Protein AF-A0A192CGC5-F1 (afdb_monomer_lite)

Radius of gyration: 16.75 Å; chains: 1; bounding box: 29×29×51 Å

Foldseek 3Di:
DAEEEEEPEPPPVLLVLLCVLCVVDVNYDYHYDPDPVVQVVCVVVGQAYEYEYAPLCQQLVCLLQQPHRYHYAHNVQWDQDDVRDTGGDDPDQPSVLSVPDDNLLSLLCCCCPVVVHDLVVVCVVVVHDSVVSLVSLQVNQVSLVHDSPDDPSVSVVVRD

Structure (mmCIF, N/CA/C/O backbone):
data_AF-A0A192CGC5-F1
#
_entry.id   AF-A0A192CGC5-F1
#
loop_
_atom_site.group_PDB
_atom_site.id
_atom_site.type_symbol
_atom_site.label_atom_id
_atom_site.label_alt_id
_atom_site.label_comp_id
_atom_site.label_asym_id
_atom_site.label_entity_id
_atom_site.label_seq_id
_atom_site.pdbx_PDB_ins_code
_atom_site.Cartn_x
_atom_site.Cartn_y
_atom_site.Cartn_z
_atom_site.occupancy
_atom_site.B_iso_or_equiv
_atom_site.auth_seq_id
_atom_site.auth_comp_id
_atom_site.auth_asym_id
_atom_site.auth_atom_id
_atom_site.pdbx_PDB_model_num
ATOM 1 N N . MET A 1 1 ? 10.273 -7.834 -22.129 1.00 56.56 1 MET A N 1
ATOM 2 C CA . MET A 1 1 ? 9.816 -8.605 -20.939 1.00 56.56 1 MET A CA 1
ATOM 3 C C . MET A 1 1 ? 8.609 -7.877 -20.385 1.00 56.56 1 MET A C 1
ATOM 5 O O . MET A 1 1 ? 8.728 -6.683 -20.193 1.00 56.56 1 MET A O 1
ATOM 9 N N . THR A 1 2 ? 7.471 -8.518 -20.124 1.00 80.44 2 THR A N 1
ATOM 10 C CA . THR A 1 2 ? 6.248 -7.758 -19.809 1.00 80.44 2 THR A CA 1
ATOM 11 C C . THR A 1 2 ? 6.300 -7.085 -18.429 1.00 80.44 2 THR A C 1
ATOM 13 O O . THR A 1 2 ? 6.584 -7.717 -17.405 1.00 80.44 2 THR A O 1
ATOM 16 N N . VAL A 1 3 ? 6.029 -5.781 -18.416 1.00 86.69 3 VAL A N 1
ATOM 17 C CA . VAL A 1 3 ? 6.000 -4.901 -17.246 1.00 86.69 3 VAL A CA 1
ATOM 18 C C . VAL A 1 3 ? 4.556 -4.491 -16.967 1.00 86.69 3 VAL A C 1
ATOM 20 O O . VAL A 1 3 ? 3.871 -3.984 -17.852 1.00 86.69 3 VAL A O 1
ATOM 23 N N . ALA A 1 4 ? 4.092 -4.657 -15.729 1.00 90.31 4 ALA A N 1
ATOM 24 C CA . ALA A 1 4 ? 2.802 -4.132 -15.294 1.00 90.31 4 ALA A CA 1
ATOM 25 C C . ALA A 1 4 ? 2.962 -2.758 -14.640 1.00 90.31 4 ALA A C 1
ATOM 27 O O . ALA A 1 4 ? 3.728 -2.601 -13.688 1.00 90.31 4 ALA A O 1
ATOM 28 N N . LEU A 1 5 ? 2.193 -1.780 -15.112 1.00 90.00 5 LEU A N 1
ATOM 29 C CA . LEU A 1 5 ? 2.052 -0.458 -14.514 1.00 90.00 5 LEU A CA 1
ATOM 30 C C . LEU A 1 5 ? 0.668 -0.353 -13.867 1.00 90.00 5 LEU A C 1
ATOM 32 O O . LEU A 1 5 ? -0.358 -0.341 -14.542 1.00 90.00 5 LEU A O 1
ATOM 36 N N . ILE A 1 6 ? 0.625 -0.286 -12.542 1.00 90.88 6 ILE A N 1
ATOM 37 C CA . ILE A 1 6 ? -0.609 -0.161 -11.769 1.00 90.88 6 ILE A CA 1
ATOM 38 C C . ILE A 1 6 ? -0.803 1.307 -11.398 1.00 90.88 6 ILE A C 1
ATOM 40 O O . ILE A 1 6 ? -0.047 1.875 -10.607 1.00 90.88 6 ILE A O 1
ATOM 44 N N . MET A 1 7 ? -1.842 1.915 -11.957 1.00 89.44 7 MET A N 1
ATOM 45 C CA . MET A 1 7 ? -2.161 3.327 -11.812 1.00 89.44 7 MET A CA 1
ATOM 46 C C . MET A 1 7 ? -2.948 3.585 -10.532 1.00 89.44 7 MET A C 1
ATOM 48 O O . MET A 1 7 ? -4.093 3.154 -10.381 1.00 89.44 7 MET A O 1
ATOM 52 N N . VAL A 1 8 ? -2.324 4.332 -9.623 1.00 87.19 8 VAL A N 1
ATOM 53 C CA . VAL A 1 8 ? -2.912 4.808 -8.361 1.00 87.19 8 VAL A CA 1
ATOM 54 C C . VAL A 1 8 ? -2.970 6.338 -8.294 1.00 87.19 8 VAL A C 1
ATOM 56 O O . VAL A 1 8 ? -3.523 6.903 -7.350 1.00 87.19 8 VAL A O 1
ATOM 59 N N . THR A 1 9 ? -2.381 7.009 -9.281 1.00 83.06 9 THR A N 1
ATOM 60 C CA . THR A 1 9 ? -2.398 8.464 -9.433 1.00 83.06 9 THR A CA 1
ATOM 61 C C . THR A 1 9 ? -3.792 8.991 -9.776 1.00 83.06 9 THR A C 1
ATOM 63 O O . THR A 1 9 ? -4.585 8.330 -10.454 1.00 83.06 9 THR A O 1
ATOM 66 N N . LYS A 1 10 ? -4.089 10.200 -9.296 1.00 84.19 10 LYS A N 1
ATOM 67 C CA . LYS A 1 10 ? -5.272 10.979 -9.680 1.00 84.19 10 LYS A CA 1
ATOM 68 C C . LYS A 1 10 ? -5.012 11.908 -10.863 1.00 84.19 10 LYS A C 1
ATOM 70 O O . LYS A 1 10 ? -5.955 12.554 -11.315 1.00 84.19 10 LYS A O 1
ATOM 75 N N . ASP A 1 11 ? -3.774 11.992 -11.344 1.00 85.00 11 ASP A N 1
ATOM 76 C CA . ASP A 1 11 ? -3.433 12.775 -12.524 1.00 85.00 11 ASP A CA 1
ATOM 77 C C . ASP A 1 11 ? -4.078 12.142 -13.762 1.00 85.00 11 ASP A C 1
ATOM 79 O O . ASP A 1 11 ? -3.684 11.078 -14.249 1.00 85.00 11 ASP A O 1
ATOM 83 N N . PHE A 1 12 ? -5.119 12.810 -14.254 1.00 83.38 12 PHE A N 1
ATOM 84 C CA . PHE A 1 12 ? -5.883 12.373 -15.411 1.00 83.38 12 PHE A CA 1
ATOM 85 C C . PHE A 1 12 ? -5.037 12.354 -16.690 1.00 83.38 12 PHE A C 1
ATOM 87 O O . PHE A 1 12 ? -5.199 11.452 -17.512 1.00 83.38 12 PHE A O 1
ATOM 94 N N . TYR A 1 13 ? -4.133 13.317 -16.870 1.00 82.81 13 TYR A N 1
ATOM 95 C CA . TYR A 1 13 ? -3.323 13.420 -18.081 1.00 82.81 13 TYR A CA 1
ATOM 96 C C . TYR A 1 13 ? -2.256 12.334 -18.109 1.00 82.81 13 TYR A C 1
ATOM 98 O O . TYR A 1 13 ? -2.147 11.618 -19.104 1.00 82.81 13 TYR A O 1
ATOM 106 N N . LEU A 1 14 ? -1.547 12.135 -16.995 1.00 83.12 14 LEU A N 1
ATOM 107 C CA . LEU A 1 14 ? -0.569 11.055 -16.872 1.00 83.12 14 LEU A CA 1
ATOM 108 C C . LEU A 1 14 ? -1.235 9.683 -17.045 1.00 83.12 14 LEU A C 1
ATOM 110 O O . LEU A 1 14 ? -0.715 8.825 -17.760 1.00 83.12 14 LEU A O 1
ATOM 114 N N . L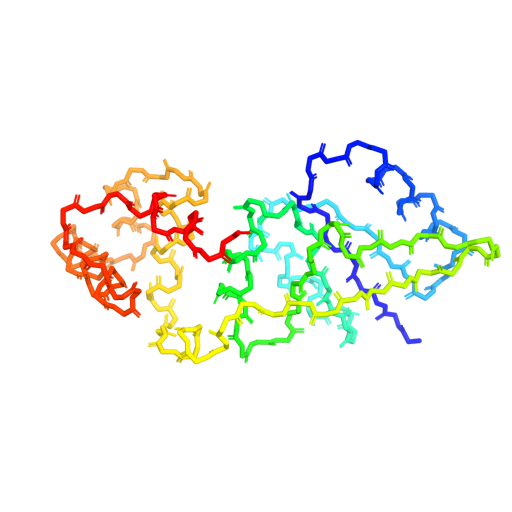YS A 1 15 ? -2.417 9.484 -16.446 1.00 86.06 15 LYS A N 1
ATOM 115 C CA . LYS A 1 15 ? -3.189 8.243 -16.577 1.00 86.06 15 LYS A CA 1
ATOM 116 C C . LYS A 1 15 ? -3.550 7.920 -18.021 1.00 86.06 15 LYS A C 1
ATOM 118 O O . LYS A 1 15 ? -3.268 6.815 -18.479 1.00 86.06 15 LYS A O 1
ATOM 123 N N . ASN A 1 16 ? -4.146 8.868 -18.738 1.00 84.00 16 ASN A N 1
ATOM 124 C CA . ASN A 1 16 ? -4.521 8.646 -20.133 1.00 84.00 16 ASN A CA 1
ATOM 125 C C . ASN A 1 16 ? -3.301 8.526 -21.048 1.00 84.00 16 ASN A C 1
ATOM 127 O O . ASN A 1 16 ? -3.313 7.696 -21.953 1.00 84.00 16 ASN A O 1
ATOM 131 N N . GLY A 1 17 ? -2.236 9.287 -20.778 1.00 83.31 17 GLY A N 1
ATOM 132 C CA . GLY A 1 17 ? -0.968 9.160 -21.487 1.00 83.31 17 GLY A CA 1
ATOM 133 C C . GLY A 1 17 ? -0.421 7.739 -21.385 1.00 83.31 17 GLY A C 1
ATOM 134 O O . GLY A 1 17 ? -0.221 7.084 -22.400 1.00 83.31 17 GLY A O 1
ATOM 135 N N . LEU A 1 18 ? -0.257 7.213 -20.170 1.00 83.62 18 LEU A N 1
ATOM 136 C CA . LEU A 1 18 ? 0.284 5.867 -19.952 1.00 83.62 18 LEU A CA 1
ATOM 137 C C . LEU A 1 18 ? -0.603 4.753 -20.518 1.00 83.62 18 LEU A C 1
ATOM 139 O O . LEU A 1 18 ? -0.081 3.771 -21.045 1.00 83.62 18 LEU A O 1
ATOM 143 N N . LEU A 1 19 ? -1.930 4.905 -20.454 1.00 83.69 19 LEU A N 1
ATOM 144 C CA . LEU A 1 19 ? -2.857 3.981 -21.112 1.00 83.69 19 LEU A CA 1
ATOM 145 C C . LEU A 1 19 ? -2.643 3.976 -22.629 1.00 83.69 19 LEU A C 1
ATOM 147 O O . LEU A 1 19 ? -2.488 2.905 -23.217 1.00 83.69 19 LEU A O 1
ATOM 151 N N . TYR A 1 20 ? -2.555 5.159 -23.242 1.00 82.12 20 TYR A N 1
ATOM 152 C CA . TYR A 1 20 ? -2.257 5.299 -24.663 1.00 82.12 20 TYR A CA 1
ATOM 153 C C . TYR A 1 20 ? -0.913 4.648 -25.020 1.00 82.12 20 TYR A C 1
ATOM 155 O O . TYR A 1 20 ? -0.878 3.816 -25.922 1.00 82.12 20 TYR A O 1
ATOM 163 N N . PHE A 1 21 ? 0.163 4.910 -24.270 1.00 78.62 21 PHE A N 1
ATOM 164 C CA . PHE A 1 21 ? 1.471 4.284 -24.518 1.00 78.62 21 PHE A CA 1
ATOM 165 C C . PHE A 1 21 ? 1.427 2.759 -24.425 1.00 78.62 21 PHE A C 1
ATOM 167 O O . PHE A 1 21 ? 1.873 2.081 -25.344 1.00 78.62 21 PHE A O 1
ATOM 174 N N . SER A 1 22 ? 0.814 2.208 -23.376 1.00 80.00 22 SER A N 1
ATOM 175 C CA . SER A 1 22 ? 0.695 0.750 -23.209 1.00 80.00 22 SER A CA 1
ATOM 176 C C . SER A 1 22 ? -0.160 0.058 -24.277 1.00 80.00 22 SER A C 1
ATOM 178 O O . SER A 1 22 ? -0.097 -1.159 -24.429 1.00 80.00 22 SER A O 1
ATOM 180 N N . SER A 1 23 ? -0.976 0.815 -25.020 1.00 79.94 23 SER A N 1
ATOM 181 C CA . SER A 1 23 ? -1.711 0.279 -26.172 1.00 79.94 23 SER A CA 1
ATOM 182 C C . SER A 1 23 ? -0.834 0.123 -27.417 1.00 79.94 23 SER A C 1
ATOM 184 O O . SER A 1 23 ? -1.174 -0.662 -28.296 1.00 79.94 23 SER A O 1
ATOM 186 N N . GLN A 1 24 ? 0.274 0.868 -27.488 1.00 79.62 24 GLN A N 1
ATOM 187 C CA . GLN A 1 24 ? 1.201 0.895 -28.622 1.00 79.62 24 GLN A CA 1
ATOM 188 C C . GLN A 1 24 ? 2.454 0.042 -28.380 1.00 79.62 24 GLN A C 1
ATOM 190 O O . GLN A 1 24 ? 3.121 -0.340 -29.336 1.00 79.62 24 GLN A O 1
ATOM 195 N N . ASP A 1 25 ? 2.782 -0.239 -27.117 1.00 75.00 25 ASP A N 1
ATOM 196 C CA . ASP A 1 25 ? 3.968 -0.992 -26.710 1.00 75.00 25 ASP A CA 1
ATOM 197 C C . ASP A 1 25 ? 3.568 -2.289 -25.990 1.00 75.00 25 ASP A C 1
ATOM 199 O O . ASP A 1 25 ? 2.986 -2.267 -24.903 1.00 75.00 25 ASP A O 1
ATOM 203 N N . GLU A 1 26 ? 3.883 -3.438 -26.593 1.00 71.50 26 GLU A N 1
ATOM 204 C CA . GLU A 1 26 ? 3.580 -4.756 -26.023 1.00 71.50 26 GLU A CA 1
ATOM 205 C C . GLU A 1 26 ? 4.366 -5.054 -24.738 1.00 71.50 26 GLU A C 1
ATOM 207 O O . GLU A 1 26 ? 3.971 -5.938 -23.969 1.00 71.50 26 GLU A O 1
ATOM 212 N N . GLU A 1 27 ? 5.449 -4.315 -24.473 1.00 82.25 27 GLU A N 1
ATOM 213 C CA . GLU A 1 27 ? 6.270 -4.493 -23.282 1.00 82.25 27 GLU A CA 1
ATOM 214 C C . GLU A 1 27 ? 5.565 -4.014 -22.005 1.00 82.25 27 GLU A C 1
ATOM 216 O O . GLU A 1 27 ? 5.803 -4.576 -20.933 1.00 82.25 27 GLU A O 1
ATOM 221 N N . TYR A 1 28 ? 4.641 -3.053 -22.103 1.00 82.81 28 TYR A N 1
ATOM 222 C CA . TYR A 1 28 ? 3.951 -2.472 -20.951 1.00 82.81 28 TYR A CA 1
ATOM 223 C C . TYR A 1 28 ? 2.458 -2.806 -20.940 1.00 82.81 28 TYR A C 1
ATOM 225 O O . TYR A 1 28 ? 1.749 -2.657 -21.932 1.00 82.81 28 TYR A O 1
ATOM 233 N N . LYS A 1 29 ? 1.936 -3.202 -19.776 1.00 88.31 29 LYS A N 1
ATOM 234 C CA . LYS A 1 29 ? 0.496 -3.354 -19.530 1.00 88.31 29 LYS A CA 1
ATOM 235 C C . LYS A 1 29 ? 0.061 -2.456 -18.383 1.00 88.31 29 LYS A C 1
ATOM 237 O O . LYS A 1 29 ? 0.585 -2.559 -17.276 1.00 88.31 29 LYS A O 1
ATOM 242 N N . CYS A 1 30 ? -0.895 -1.573 -18.651 1.00 88.38 30 CYS A N 1
ATOM 243 C CA . CYS A 1 30 ? -1.426 -0.633 -17.671 1.00 88.38 30 CYS A CA 1
ATOM 244 C C . CYS A 1 30 ? -2.729 -1.145 -17.050 1.00 88.38 30 CYS A C 1
ATOM 246 O O . CYS A 1 30 ? -3.622 -1.612 -17.754 1.00 88.38 30 CYS A O 1
ATOM 248 N N . PHE A 1 31 ? -2.860 -0.991 -15.733 1.00 86.75 31 PHE A N 1
ATOM 249 C CA . PHE A 1 31 ? -4.029 -1.409 -14.960 1.00 86.75 31 PHE A CA 1
ATOM 250 C C . PHE A 1 31 ? -4.464 -0.317 -13.996 1.00 86.75 31 PHE A C 1
ATOM 252 O O . PHE A 1 31 ? -3.635 0.389 -13.425 1.00 86.75 31 PHE A O 1
ATOM 259 N N . GLU A 1 32 ? -5.764 -0.214 -13.739 1.00 85.50 32 GLU A N 1
ATOM 260 C CA . GLU A 1 32 ? -6.251 0.606 -12.633 1.00 85.50 32 GLU A CA 1
ATOM 261 C C . GLU A 1 32 ? -6.114 -0.123 -11.298 1.00 85.50 32 GLU A C 1
ATOM 263 O O . GLU A 1 32 ? -6.398 -1.317 -11.174 1.00 85.50 32 GLU A O 1
ATOM 268 N N . PHE A 1 33 ? -5.713 0.608 -10.260 1.00 85.62 33 PHE A N 1
ATOM 269 C CA . PHE A 1 33 ? -5.663 0.056 -8.916 1.00 85.62 33 PHE A CA 1
ATOM 270 C C . PHE A 1 33 ? -7.065 -0.121 -8.321 1.00 85.62 33 PHE A C 1
ATOM 272 O O . PHE A 1 33 ? -7.693 0.839 -7.870 1.00 85.62 33 PHE A O 1
ATOM 279 N N . SER A 1 34 ? -7.526 -1.368 -8.226 1.00 82.44 34 SER A N 1
ATOM 280 C CA . SER A 1 34 ? -8.790 -1.722 -7.563 1.00 82.44 34 SER A CA 1
ATOM 281 C C . SER A 1 34 ? -8.593 -2.242 -6.130 1.00 82.44 34 SER A C 1
ATOM 283 O O . SER A 1 34 ? -9.527 -2.261 -5.323 1.00 82.44 34 SER A O 1
ATOM 285 N N . GLY A 1 35 ? -7.363 -2.578 -5.733 1.00 80.12 35 GLY A N 1
ATOM 286 C CA . GLY A 1 35 ? -7.030 -2.978 -4.368 1.00 80.12 35 GLY A CA 1
ATOM 287 C C . GLY A 1 35 ? -5.783 -3.849 -4.293 1.00 80.12 35 GLY A C 1
ATOM 288 O O . GLY A 1 35 ? -5.025 -3.974 -5.242 1.00 80.12 35 GLY A O 1
ATOM 289 N N . ARG A 1 36 ? -5.551 -4.472 -3.135 1.00 77.44 36 ARG A N 1
ATOM 290 C CA . ARG A 1 36 ? -4.380 -5.343 -2.937 1.00 77.44 36 ARG A CA 1
ATOM 291 C C . ARG A 1 36 ? -4.434 -6.604 -3.814 1.00 77.44 36 ARG A C 1
ATOM 293 O O . ARG A 1 36 ? -3.390 -7.070 -4.247 1.00 77.44 36 ARG A O 1
ATOM 300 N N . ALA A 1 37 ? -5.635 -7.121 -4.088 1.00 79.81 37 ALA A N 1
ATOM 301 C CA . ALA A 1 37 ? -5.838 -8.296 -4.937 1.00 79.81 37 ALA A CA 1
ATOM 302 C C . ALA A 1 37 ? -5.308 -8.075 -6.364 1.00 79.81 37 ALA A C 1
ATOM 304 O O . ALA A 1 37 ? -4.504 -8.876 -6.824 1.00 79.81 37 ALA A O 1
ATOM 305 N N . SER A 1 38 ? -5.625 -6.936 -6.992 1.00 80.12 38 SER A N 1
ATOM 306 C CA . SER A 1 38 ? -5.150 -6.623 -8.348 1.00 80.12 38 SER A CA 1
ATOM 307 C C . SER A 1 38 ? -3.626 -6.508 -8.437 1.00 80.12 38 SER A C 1
ATOM 309 O O . SER A 1 38 ? -3.031 -6.818 -9.461 1.00 80.12 38 SER A O 1
ATOM 311 N N . VAL A 1 39 ? -2.970 -6.087 -7.350 1.00 85.31 39 VAL A N 1
ATOM 312 C CA . VAL A 1 39 ? -1.503 -6.064 -7.283 1.00 85.31 39 VAL A CA 1
ATOM 313 C C . VAL A 1 39 ? -0.938 -7.480 -7.203 1.00 85.31 39 VAL A C 1
ATOM 315 O O . VAL A 1 39 ? 0.045 -7.777 -7.873 1.00 85.31 39 VAL A O 1
ATOM 318 N N . TYR A 1 40 ? -1.550 -8.365 -6.414 1.00 84.19 40 TYR A N 1
ATOM 319 C CA . TYR A 1 40 ? -1.109 -9.758 -6.325 1.00 84.19 40 TYR A CA 1
ATOM 320 C C . TYR A 1 40 ? -1.308 -10.526 -7.628 1.00 84.19 40 TYR A C 1
ATOM 322 O O . TYR A 1 40 ? -0.416 -11.272 -8.019 1.00 84.19 40 TYR A O 1
ATOM 330 N N . GLU A 1 41 ? -2.428 -10.307 -8.313 1.00 86.94 41 GLU A N 1
ATOM 331 C CA . GLU A 1 41 ? -2.682 -10.872 -9.640 1.00 86.94 41 GLU A CA 1
ATOM 332 C C . GLU A 1 41 ? -1.613 -10.422 -10.643 1.00 86.94 41 GLU A C 1
ATOM 334 O O . GLU A 1 41 ? -1.027 -11.254 -11.334 1.00 86.94 41 GLU A O 1
ATOM 339 N N . ALA A 1 42 ? -1.269 -9.129 -10.658 1.00 88.88 42 ALA A N 1
ATOM 340 C CA . ALA A 1 42 ? -0.208 -8.618 -11.522 1.00 88.88 42 ALA A CA 1
ATOM 341 C C . ALA A 1 42 ? 1.163 -9.239 -11.193 1.00 88.88 42 ALA A C 1
ATOM 343 O O . ALA A 1 42 ? 1.909 -9.615 -12.091 1.00 88.88 42 ALA A O 1
ATOM 344 N N . VAL A 1 43 ? 1.493 -9.410 -9.912 1.00 89.56 43 VAL A N 1
ATOM 345 C CA . VAL A 1 43 ? 2.758 -10.044 -9.491 1.00 89.56 43 VAL A CA 1
ATOM 346 C C . VAL A 1 43 ? 2.870 -11.498 -9.958 1.00 89.56 43 VAL A C 1
ATOM 348 O O . VAL A 1 43 ? 3.977 -11.974 -10.181 1.00 89.56 43 VAL A O 1
ATOM 351 N N . GLN A 1 44 ? 1.753 -12.210 -10.114 1.00 89.00 44 GLN A N 1
ATOM 352 C CA . GLN A 1 44 ? 1.760 -13.589 -10.615 1.00 89.00 44 GLN A CA 1
ATOM 353 C C . GLN A 1 44 ? 1.942 -13.678 -12.135 1.00 89.00 44 GLN A C 1
ATOM 355 O O . GLN A 1 44 ? 2.402 -14.705 -12.627 1.00 89.00 44 GLN A O 1
ATOM 360 N N . GLN A 1 45 ? 1.563 -12.634 -12.873 1.00 89.88 45 GLN A N 1
ATOM 361 C CA . GLN A 1 45 ? 1.511 -12.645 -14.339 1.00 89.88 45 GLN A CA 1
ATOM 362 C C . GLN A 1 45 ? 2.677 -11.901 -15.002 1.00 89.88 45 GLN A C 1
ATOM 364 O O . GLN A 1 45 ? 2.977 -12.157 -16.168 1.00 89.88 45 GLN A O 1
ATOM 369 N N . TYR A 1 46 ? 3.329 -10.980 -14.287 1.00 89.56 46 TYR A N 1
ATOM 370 C CA . TYR A 1 46 ? 4.323 -10.064 -14.847 1.00 89.56 46 TYR A CA 1
ATOM 371 C C . TYR A 1 46 ? 5.653 -10.129 -14.094 1.00 89.56 46 TYR A C 1
ATOM 373 O O . TYR A 1 46 ? 5.689 -10.202 -12.868 1.00 89.56 46 TYR A O 1
ATOM 381 N N . ASN A 1 47 ? 6.762 -10.026 -14.835 1.00 84.75 47 ASN A N 1
ATOM 382 C CA . ASN A 1 47 ? 8.114 -10.103 -14.264 1.00 84.75 47 ASN A CA 1
ATOM 383 C C . ASN A 1 47 ? 8.469 -8.869 -13.427 1.00 84.75 47 ASN A C 1
ATOM 385 O O . ASN A 1 47 ? 9.221 -8.963 -12.460 1.00 84.75 47 ASN A O 1
ATOM 389 N N . HIS A 1 48 ? 7.940 -7.705 -13.808 1.00 88.12 48 HIS A N 1
ATOM 390 C CA . HIS A 1 48 ? 8.133 -6.454 -13.087 1.00 88.12 48 HIS A CA 1
ATOM 391 C C . HIS A 1 48 ? 6.789 -5.767 -12.894 1.00 88.12 48 HIS A C 1
ATOM 393 O O . HIS A 1 48 ? 6.059 -5.546 -13.860 1.00 88.12 48 HIS A O 1
ATOM 399 N N . VAL A 1 49 ? 6.484 -5.395 -11.653 1.00 90.44 49 VAL A N 1
ATOM 400 C CA . VAL A 1 49 ? 5.256 -4.677 -11.308 1.00 90.44 49 VAL A CA 1
ATOM 401 C C . VAL A 1 49 ? 5.621 -3.349 -10.670 1.00 90.44 49 VAL A C 1
ATOM 403 O O . VAL A 1 49 ? 6.286 -3.308 -9.630 1.00 90.44 49 VAL A O 1
ATOM 406 N N . TYR A 1 50 ? 5.152 -2.267 -11.281 1.00 89.00 50 TYR A N 1
ATOM 407 C CA . TYR A 1 50 ? 5.324 -0.918 -10.775 1.00 89.00 50 TYR A CA 1
ATOM 408 C C . TYR A 1 50 ? 3.987 -0.294 -10.392 1.00 89.00 50 TYR A C 1
ATOM 410 O O . TYR A 1 50 ? 3.016 -0.386 -11.135 1.00 89.00 50 TYR A O 1
ATOM 418 N N . MET A 1 51 ? 3.937 0.375 -9.244 1.00 89.44 51 MET A N 1
ATOM 419 C CA . MET A 1 51 ? 2.784 1.170 -8.822 1.00 89.44 51 MET A CA 1
ATOM 420 C C . MET A 1 51 ? 3.073 2.654 -8.991 1.00 89.44 51 MET A C 1
ATOM 422 O O . MET A 1 51 ? 3.923 3.207 -8.294 1.00 89.44 51 MET A O 1
ATOM 426 N N . ILE A 1 52 ? 2.331 3.303 -9.881 1.00 88.75 52 ILE A N 1
ATOM 427 C CA . ILE A 1 52 ? 2.469 4.728 -10.176 1.00 88.75 52 ILE A CA 1
ATOM 428 C C . ILE A 1 52 ? 1.538 5.504 -9.253 1.00 88.75 52 ILE A C 1
ATOM 430 O O . ILE A 1 52 ? 0.313 5.371 -9.317 1.00 88.75 52 ILE A O 1
ATOM 434 N N . CYS A 1 53 ? 2.130 6.293 -8.364 1.00 85.94 53 CYS A N 1
ATOM 435 C CA . CYS A 1 53 ? 1.445 6.929 -7.250 1.00 85.94 53 CYS A CA 1
ATOM 436 C C . CYS A 1 53 ? 1.614 8.443 -7.313 1.00 85.94 53 CYS A C 1
ATOM 438 O O . CYS A 1 53 ? 2.722 8.915 -7.538 1.00 85.94 53 CYS A O 1
ATOM 440 N N . ASP A 1 54 ? 0.563 9.206 -7.001 1.00 83.50 54 ASP A N 1
ATOM 441 C CA . ASP A 1 54 ? 0.742 10.628 -6.678 1.00 83.50 54 ASP A CA 1
ATOM 442 C C . ASP A 1 54 ? 1.783 10.773 -5.567 1.00 83.50 54 ASP A C 1
ATOM 444 O O . ASP A 1 54 ? 1.817 9.933 -4.660 1.00 83.50 54 ASP A O 1
ATOM 448 N N . ASN A 1 55 ? 2.535 11.874 -5.568 1.00 74.50 55 ASN A N 1
ATOM 449 C CA . ASN A 1 55 ? 3.522 12.177 -4.534 1.0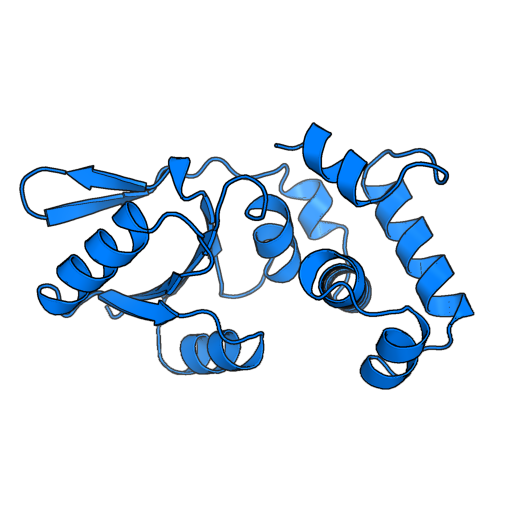0 74.50 55 ASN A CA 1
ATOM 450 C C . ASN A 1 55 ? 2.954 11.948 -3.122 1.00 74.50 55 ASN A C 1
ATOM 452 O O . ASN A 1 55 ? 3.450 11.115 -2.369 1.00 74.50 55 ASN A O 1
ATOM 456 N N . SER A 1 56 ? 1.771 12.508 -2.837 1.00 71.69 56 SER A N 1
ATOM 457 C CA . SER A 1 56 ? 1.066 12.340 -1.553 1.00 71.69 56 SER A CA 1
ATOM 458 C C . SER A 1 56 ? 0.837 10.891 -1.081 1.00 71.69 56 SER A C 1
ATOM 460 O O . SER A 1 56 ? 0.669 10.660 0.118 1.00 71.69 56 SER A O 1
ATOM 462 N N . ASN A 1 57 ? 0.815 9.919 -1.998 1.00 75.81 57 ASN A N 1
ATOM 463 C CA . ASN A 1 57 ? 0.592 8.504 -1.707 1.00 75.81 57 ASN A CA 1
ATOM 464 C C . ASN A 1 57 ? 1.827 7.624 -1.950 1.00 75.81 57 ASN A C 1
ATOM 466 O O . ASN A 1 57 ? 1.853 6.489 -1.468 1.00 75.81 57 ASN A O 1
ATOM 470 N N . TYR A 1 58 ? 2.832 8.125 -2.672 1.00 79.62 58 TYR A N 1
ATOM 471 C CA . TYR A 1 58 ? 4.035 7.392 -3.059 1.00 79.62 58 TYR A CA 1
ATOM 472 C C . TYR A 1 58 ? 4.721 6.749 -1.857 1.00 79.62 58 TYR A C 1
ATOM 474 O O . TYR A 1 58 ? 4.912 5.535 -1.839 1.00 79.62 58 TYR A O 1
ATOM 482 N N . PHE A 1 59 ? 4.996 7.532 -0.808 1.00 73.44 59 PHE A N 1
ATOM 483 C CA . PHE A 1 59 ? 5.625 7.023 0.410 1.00 73.44 59 PHE A CA 1
ATOM 484 C C . PHE A 1 59 ? 4.874 5.807 0.973 1.00 73.44 59 PHE A C 1
ATOM 486 O O . PHE A 1 59 ? 5.465 4.799 1.363 1.00 73.44 59 PHE A O 1
ATOM 493 N N . LEU A 1 60 ? 3.547 5.907 1.039 1.00 73.38 60 LEU A N 1
ATOM 494 C CA . LEU A 1 60 ? 2.706 4.912 1.692 1.00 73.38 60 LEU A CA 1
ATOM 495 C C . LEU A 1 60 ? 2.675 3.613 0.899 1.00 73.38 60 LEU A C 1
ATOM 497 O O . LEU A 1 60 ? 2.801 2.547 1.490 1.00 73.38 60 LEU A O 1
ATOM 501 N N . TYR A 1 61 ? 2.539 3.681 -0.422 1.00 79.38 61 TYR A N 1
ATOM 502 C CA . TYR A 1 61 ? 2.593 2.477 -1.244 1.00 79.38 61 TYR A CA 1
ATOM 503 C C . TYR A 1 61 ? 4.000 1.871 -1.256 1.00 79.38 61 TYR A C 1
ATOM 505 O O . TYR A 1 61 ? 4.124 0.663 -1.047 1.00 79.38 61 TYR A O 1
ATOM 513 N N . SER A 1 62 ? 5.052 2.694 -1.341 1.00 79.19 62 SER A N 1
ATOM 514 C CA . SER A 1 62 ? 6.447 2.247 -1.201 1.00 79.19 62 SER A CA 1
ATOM 515 C C . SER A 1 62 ? 6.665 1.470 0.094 1.00 79.19 62 SER A C 1
ATOM 517 O O . SER A 1 62 ? 7.345 0.446 0.108 1.00 79.19 62 SER A O 1
ATOM 519 N N . LEU A 1 63 ? 6.043 1.912 1.188 1.00 74.25 63 LEU A N 1
ATOM 520 C CA . LEU A 1 63 ? 6.097 1.225 2.469 1.00 74.25 63 LEU A CA 1
ATOM 521 C C . LEU A 1 63 ? 5.374 -0.125 2.459 1.00 74.25 63 LEU A C 1
ATOM 523 O O . LEU A 1 63 ? 5.891 -1.111 2.984 1.00 74.25 63 LEU A O 1
ATOM 527 N N . LEU A 1 64 ? 4.166 -0.169 1.899 1.00 75.62 64 LEU A N 1
ATOM 528 C CA . LEU A 1 64 ? 3.336 -1.374 1.884 1.00 75.62 64 LEU A CA 1
ATOM 529 C C . LEU A 1 64 ? 3.969 -2.513 1.102 1.00 75.62 64 LEU A C 1
ATOM 531 O O . LEU A 1 64 ? 3.851 -3.670 1.505 1.00 75.62 64 LEU A O 1
ATOM 535 N N . PHE A 1 65 ? 4.656 -2.165 0.022 1.00 77.75 65 PHE A N 1
ATOM 536 C CA . PHE A 1 65 ? 5.288 -3.111 -0.884 1.00 77.75 65 PHE A CA 1
ATOM 537 C C . PHE A 1 65 ? 6.805 -3.230 -0.685 1.00 77.75 65 PHE A C 1
ATOM 539 O O . PHE A 1 65 ? 7.468 -3.966 -1.411 1.00 77.75 65 PHE A O 1
ATOM 546 N N . SER A 1 66 ? 7.357 -2.568 0.336 1.00 75.38 66 SER A N 1
ATOM 547 C CA . SER A 1 66 ? 8.785 -2.604 0.663 1.00 75.38 66 SER A CA 1
ATOM 548 C C . SER A 1 66 ? 9.299 -4.040 0.839 1.00 75.38 66 SER A C 1
ATOM 550 O O . SER A 1 66 ? 8.721 -4.835 1.580 1.00 75.38 66 SER A O 1
ATOM 552 N N . GLY A 1 67 ? 10.404 -4.391 0.176 1.00 69.94 67 GLY A N 1
ATOM 553 C CA . GLY A 1 67 ? 10.984 -5.741 0.223 1.00 69.94 67 GLY A CA 1
ATOM 554 C C . GLY A 1 67 ? 10.169 -6.822 -0.501 1.00 69.94 67 GLY A C 1
ATOM 555 O O . GLY A 1 67 ? 10.510 -7.996 -0.403 1.00 69.94 67 GLY A O 1
ATOM 556 N N . GLY A 1 68 ? 9.094 -6.444 -1.198 1.00 76.81 68 GLY A N 1
ATOM 557 C CA . GLY A 1 68 ? 8.343 -7.313 -2.098 1.00 76.81 68 GLY A CA 1
ATOM 558 C C . GLY A 1 68 ? 8.727 -7.110 -3.572 1.00 76.81 68 GLY A C 1
ATOM 559 O O . GLY A 1 68 ? 9.589 -6.290 -3.886 1.00 76.81 68 GLY A O 1
ATOM 560 N N . PRO A 1 69 ? 8.059 -7.827 -4.493 1.00 84.38 69 PRO A N 1
ATOM 561 C CA . PRO A 1 69 ? 8.329 -7.755 -5.934 1.00 84.38 69 PRO A CA 1
ATOM 562 C C . PRO A 1 69 ? 7.758 -6.499 -6.616 1.00 84.38 69 PRO A C 1
ATOM 564 O O . PRO A 1 69 ? 7.962 -6.299 -7.810 1.00 84.38 69 PRO A O 1
ATOM 567 N N . VAL A 1 70 ? 7.031 -5.657 -5.877 1.00 87.06 70 VAL A N 1
ATOM 568 C CA . VAL A 1 70 ? 6.365 -4.463 -6.407 1.00 87.06 70 VAL A CA 1
ATOM 569 C C . VAL A 1 70 ? 7.181 -3.230 -6.049 1.00 87.06 70 VAL A C 1
ATOM 571 O O . VAL A 1 70 ? 7.446 -2.974 -4.873 1.00 87.06 70 VAL A O 1
ATOM 574 N N . LYS A 1 71 ? 7.539 -2.435 -7.056 1.00 86.94 71 LYS A N 1
ATOM 575 C CA . LYS A 1 71 ? 8.223 -1.150 -6.868 1.00 86.94 71 LYS A CA 1
ATOM 576 C C . LYS A 1 71 ? 7.231 -0.011 -7.037 1.00 86.94 71 LYS A C 1
ATOM 578 O O . LYS A 1 71 ? 6.419 -0.019 -7.950 1.00 86.94 71 LYS A O 1
ATOM 583 N N . CYS A 1 72 ? 7.272 0.982 -6.164 1.00 85.44 72 CYS A N 1
ATOM 584 C CA . CYS A 1 72 ? 6.440 2.171 -6.330 1.00 85.44 72 CYS A CA 1
ATOM 585 C C . CYS A 1 72 ? 7.245 3.262 -7.033 1.00 85.44 72 CYS A C 1
ATOM 587 O O . CYS A 1 72 ? 8.457 3.348 -6.849 1.00 85.44 72 CYS A O 1
ATOM 589 N N . ILE A 1 73 ? 6.566 4.078 -7.833 1.00 85.25 73 ILE A N 1
ATOM 590 C CA . ILE A 1 73 ? 7.127 5.208 -8.572 1.00 85.25 73 ILE A CA 1
ATOM 591 C C . ILE A 1 73 ? 6.256 6.428 -8.280 1.00 85.25 73 ILE A C 1
ATOM 593 O O . ILE A 1 73 ? 5.025 6.336 -8.315 1.00 85.25 73 ILE A O 1
ATOM 597 N N . CYS A 1 74 ? 6.885 7.562 -7.977 1.00 83.75 74 CYS A N 1
ATOM 598 C CA . CYS A 1 74 ? 6.183 8.834 -7.874 1.00 83.75 74 CYS A CA 1
ATOM 599 C C . CYS A 1 74 ? 5.787 9.312 -9.277 1.00 83.75 74 CYS A C 1
ATOM 601 O O . CYS A 1 74 ? 6.622 9.315 -10.175 1.00 83.75 74 CYS A O 1
ATOM 603 N N . ALA A 1 75 ? 4.535 9.724 -9.461 1.00 83.62 75 ALA A N 1
ATOM 604 C CA . ALA A 1 75 ? 4.019 10.275 -10.712 1.00 83.62 75 ALA A CA 1
ATOM 605 C C . ALA A 1 75 ? 4.879 11.443 -11.223 1.00 83.62 75 ALA A C 1
ATOM 607 O O . ALA A 1 75 ? 5.171 11.499 -12.413 1.00 83.62 75 ALA A O 1
ATOM 608 N N . ASP A 1 76 ? 5.361 12.293 -10.311 1.00 80.50 76 ASP A N 1
ATOM 609 C CA . ASP A 1 76 ? 6.232 13.438 -10.611 1.00 80.50 76 ASP A CA 1
ATOM 610 C C . ASP A 1 76 ? 7.574 13.015 -11.241 1.00 80.50 76 ASP A C 1
ATOM 612 O O . ASP A 1 76 ? 8.222 13.809 -11.916 1.00 80.50 76 ASP A O 1
ATOM 616 N N . ASN A 1 77 ? 7.981 11.757 -11.050 1.00 79.94 77 ASN A N 1
ATOM 617 C CA . ASN A 1 77 ? 9.225 11.209 -11.584 1.00 79.94 77 ASN A CA 1
ATOM 618 C C . ASN A 1 77 ? 9.036 10.468 -12.914 1.00 79.94 77 ASN A C 1
ATOM 620 O O . ASN A 1 77 ? 9.959 9.797 -13.385 1.00 79.94 77 ASN A O 1
ATOM 624 N N . ILE A 1 78 ? 7.833 10.520 -13.485 1.00 78.69 78 ILE A N 1
ATOM 625 C CA . ILE A 1 78 ? 7.534 9.912 -14.773 1.00 78.69 78 ILE A CA 1
ATOM 626 C C . ILE A 1 78 ? 7.511 11.005 -15.822 1.00 78.69 78 ILE A C 1
ATOM 628 O O . ILE A 1 78 ? 6.651 11.883 -15.809 1.00 78.69 78 ILE A O 1
ATOM 632 N N . SER A 1 79 ? 8.419 10.894 -16.783 1.00 73.19 79 SER A N 1
ATOM 633 C CA . SER A 1 79 ? 8.372 11.694 -17.999 1.00 73.19 79 SER A CA 1
ATOM 634 C C . SER A 1 79 ? 8.221 10.805 -19.224 1.00 73.19 79 SER A C 1
ATOM 636 O O . SER A 1 79 ? 8.742 9.692 -19.313 1.00 73.19 79 SER A O 1
ATOM 638 N N . ILE A 1 80 ? 7.449 11.318 -20.174 1.00 68.44 80 ILE A N 1
ATOM 639 C CA . ILE A 1 80 ? 7.230 10.714 -21.480 1.00 68.44 80 ILE A CA 1
ATOM 640 C C . ILE A 1 80 ? 8.017 11.561 -22.472 1.00 68.44 80 ILE A C 1
ATOM 642 O O . ILE A 1 80 ? 7.721 12.743 -22.660 1.00 68.44 80 ILE A O 1
ATOM 646 N N . HIS A 1 81 ? 9.031 10.966 -23.091 1.00 67.44 81 HIS A N 1
ATOM 647 C CA . HIS A 1 81 ? 9.863 11.658 -24.068 1.00 67.44 81 HIS A CA 1
ATOM 648 C C . HIS A 1 81 ? 9.352 11.477 -25.498 1.00 67.44 81 HIS A C 1
ATOM 650 O O . HIS A 1 81 ? 8.621 10.536 -25.820 1.00 67.44 81 HIS A O 1
ATOM 656 N N . TYR A 1 82 ? 9.792 12.381 -26.375 1.00 47.91 82 TYR A N 1
ATOM 657 C CA . TYR A 1 82 ? 9.564 12.285 -27.814 1.00 47.91 82 TYR A CA 1
ATOM 658 C C . TYR A 1 82 ? 10.114 10.948 -28.341 1.00 47.91 82 TYR A C 1
ATOM 660 O O . TYR A 1 82 ? 11.253 10.588 -28.045 1.00 47.91 82 TYR A O 1
ATOM 668 N N . GLY A 1 83 ? 9.293 10.195 -29.079 1.00 58.69 83 GLY A N 1
ATOM 669 C CA . GLY A 1 83 ? 9.586 8.801 -29.444 1.00 58.69 83 GLY A CA 1
ATOM 670 C C . GLY A 1 83 ? 8.997 7.753 -28.491 1.00 58.69 83 GLY A C 1
ATOM 671 O O . GLY A 1 83 ? 9.418 6.602 -28.533 1.00 58.69 83 GLY A O 1
ATOM 672 N N . ASN A 1 84 ? 8.022 8.136 -27.657 1.00 57.69 84 ASN A N 1
ATOM 673 C CA . ASN A 1 84 ? 7.196 7.243 -26.832 1.00 57.69 84 ASN A CA 1
ATOM 674 C C . ASN A 1 84 ? 7.954 6.488 -25.730 1.00 57.69 84 ASN A C 1
ATOM 676 O O . ASN A 1 84 ? 7.506 5.445 -25.261 1.00 57.69 84 ASN A O 1
ATOM 680 N N . ARG A 1 85 ? 9.103 7.014 -25.296 1.00 62.19 85 ARG A N 1
ATOM 681 C CA . ARG A 1 85 ? 9.959 6.348 -24.313 1.00 62.19 85 ARG A CA 1
ATOM 682 C C . ARG A 1 85 ? 9.635 6.833 -22.901 1.00 62.19 85 ARG A C 1
ATOM 684 O O . ARG A 1 85 ? 9.727 8.029 -22.619 1.00 62.19 85 ARG A O 1
ATOM 691 N N . LEU A 1 86 ? 9.267 5.896 -22.028 1.00 64.38 86 LEU A N 1
ATOM 692 C CA . LEU A 1 86 ? 9.024 6.140 -20.608 1.00 64.38 86 LEU A CA 1
ATOM 693 C C . LEU A 1 86 ? 10.360 6.267 -19.862 1.00 64.38 86 LEU A C 1
ATOM 695 O O . LEU A 1 86 ? 11.187 5.356 -19.927 1.00 64.38 86 LEU A O 1
ATOM 699 N N . SER A 1 87 ? 10.561 7.352 -19.117 1.00 62.53 87 SER A N 1
ATOM 700 C CA . SER A 1 87 ? 11.664 7.475 -18.157 1.00 62.53 87 SER A CA 1
ATOM 701 C C . SER A 1 87 ? 11.125 7.587 -16.738 1.00 62.53 87 SER A C 1
ATOM 703 O O . SER A 1 87 ? 10.142 8.283 -16.484 1.00 62.53 87 SER A O 1
ATOM 705 N N . ILE A 1 88 ? 11.786 6.888 -15.818 1.00 63.50 88 ILE A N 1
ATOM 706 C CA . ILE A 1 88 ? 11.416 6.812 -14.408 1.00 63.50 88 ILE A CA 1
ATOM 707 C C . ILE A 1 88 ? 12.632 7.227 -13.591 1.00 63.50 88 ILE A C 1
ATOM 709 O O . ILE A 1 88 ? 13.644 6.523 -13.608 1.00 63.50 88 ILE A O 1
ATOM 713 N N . ASP A 1 89 ? 12.513 8.334 -12.863 1.00 57.09 89 ASP A N 1
ATOM 714 C CA . ASP A 1 89 ? 13.530 8.764 -11.908 1.00 57.09 89 ASP A CA 1
ATOM 715 C C . ASP A 1 89 ? 13.231 8.207 -10.506 1.00 57.09 89 ASP A C 1
ATOM 717 O O . ASP A 1 89 ? 12.095 8.212 -10.026 1.00 57.09 89 ASP A O 1
ATOM 721 N N . TYR A 1 90 ? 14.235 7.669 -9.818 1.00 53.28 90 TYR A N 1
ATOM 722 C CA . TYR A 1 90 ? 14.012 6.922 -8.575 1.00 53.28 90 TYR A CA 1
ATOM 723 C C . TYR A 1 90 ? 14.388 7.732 -7.332 1.00 53.28 90 TYR A C 1
ATOM 725 O O . TYR A 1 90 ? 15.429 7.506 -6.715 1.00 53.28 90 TYR A O 1
ATOM 733 N N . THR A 1 91 ? 13.521 8.646 -6.902 1.00 49.09 91 THR A N 1
ATOM 734 C CA . THR A 1 91 ? 13.664 9.305 -5.594 1.00 49.09 91 THR A CA 1
ATOM 735 C C . THR A 1 91 ? 12.993 8.439 -4.528 1.00 49.09 91 THR A C 1
ATOM 737 O O . THR A 1 91 ? 11.775 8.459 -4.355 1.00 49.09 91 THR A O 1
ATOM 740 N N . TYR A 1 92 ? 13.759 7.590 -3.845 1.00 51.44 92 TYR A N 1
ATOM 741 C CA . TYR A 1 92 ? 13.234 6.702 -2.800 1.00 51.44 92 TYR A CA 1
ATOM 742 C C . TYR A 1 92 ? 12.976 7.468 -1.491 1.00 51.44 92 TYR A C 1
ATOM 744 O O . TYR A 1 92 ? 13.803 8.295 -1.104 1.00 51.44 92 TYR A O 1
ATOM 752 N N . PRO A 1 93 ? 11.897 7.167 -0.737 1.00 53.69 93 PRO A N 1
ATOM 753 C CA . PRO A 1 93 ? 11.857 7.544 0.669 1.00 53.69 93 PRO A CA 1
ATOM 754 C C . PRO A 1 93 ? 12.983 6.810 1.413 1.00 53.69 93 PRO A C 1
ATOM 756 O O . PRO A 1 93 ? 13.428 5.765 0.932 1.00 53.69 93 PRO A O 1
ATOM 759 N N . PRO A 1 94 ? 13.428 7.283 2.592 1.00 56.44 94 PRO A N 1
ATOM 760 C CA . PRO A 1 94 ? 14.529 6.659 3.320 1.00 56.44 94 PRO A CA 1
ATOM 761 C C . PRO A 1 94 ? 14.216 5.186 3.619 1.00 56.44 94 PRO A C 1
ATOM 763 O O . PRO A 1 94 ? 13.451 4.846 4.524 1.00 56.44 94 PRO A O 1
ATOM 766 N N . GLU A 1 95 ? 14.824 4.305 2.823 1.00 59.50 95 GLU A N 1
ATOM 767 C CA . GLU A 1 95 ? 14.548 2.869 2.735 1.00 59.50 95 GLU A CA 1
ATOM 768 C C . GLU A 1 95 ? 14.644 2.169 4.101 1.00 59.50 95 GLU A C 1
ATOM 770 O O . GLU A 1 95 ? 13.934 1.203 4.386 1.00 59.50 95 GLU A O 1
ATOM 775 N N . GLN A 1 96 ? 15.474 2.718 4.990 1.00 64.69 96 GLN A N 1
ATOM 776 C CA . GLN A 1 96 ? 15.675 2.258 6.361 1.00 64.69 96 GLN A CA 1
ATOM 777 C C . GLN A 1 96 ? 14.386 2.256 7.194 1.00 64.69 96 GLN A C 1
ATOM 779 O O . GLN A 1 96 ? 14.107 1.273 7.883 1.00 64.69 96 GLN A O 1
ATOM 784 N N . ILE A 1 97 ? 13.557 3.304 7.105 1.00 66.56 97 ILE A N 1
ATOM 785 C CA . ILE A 1 97 ? 12.291 3.360 7.857 1.00 66.56 97 ILE A CA 1
ATOM 786 C C . ILE A 1 97 ? 11.321 2.313 7.302 1.00 66.56 97 ILE A C 1
ATOM 788 O O . ILE A 1 97 ? 10.633 1.637 8.071 1.00 66.56 97 ILE A O 1
ATOM 792 N N . LEU A 1 98 ? 11.315 2.107 5.981 1.00 67.69 98 LEU A N 1
ATOM 793 C CA . LEU A 1 98 ? 10.424 1.149 5.324 1.00 67.69 98 LEU A CA 1
ATOM 794 C C . LEU A 1 98 ? 10.750 -0.304 5.703 1.00 67.69 98 LEU A C 1
ATOM 796 O O . LEU A 1 98 ? 9.854 -1.100 6.006 1.00 67.69 98 LEU A O 1
ATOM 800 N N . ARG A 1 99 ? 12.046 -0.630 5.758 1.00 71.25 99 ARG A N 1
ATOM 801 C CA . ARG A 1 99 ? 12.546 -1.942 6.191 1.00 71.25 99 ARG A CA 1
ATOM 802 C C . ARG A 1 99 ? 12.275 -2.219 7.674 1.00 71.25 99 ARG A C 1
ATOM 804 O O . ARG A 1 99 ? 12.199 -3.378 8.065 1.00 71.25 99 ARG A O 1
ATOM 811 N N . SER A 1 100 ? 12.074 -1.183 8.491 1.00 79.62 100 SER A N 1
ATOM 812 C CA . SER A 1 100 ? 11.790 -1.342 9.923 1.00 79.62 100 SER A CA 1
ATOM 813 C C . SER A 1 100 ? 10.364 -1.825 10.232 1.00 79.62 100 SER A C 1
ATOM 815 O O . SER A 1 100 ? 10.119 -2.320 11.338 1.00 79.62 100 SER A O 1
ATOM 817 N N . LEU A 1 101 ? 9.404 -1.685 9.304 1.00 83.25 101 LEU A N 1
ATOM 818 C CA . LEU A 1 101 ? 8.020 -2.124 9.519 1.00 83.25 101 LEU A CA 1
ATOM 819 C C . LEU A 1 101 ? 7.821 -3.595 9.153 1.00 83.25 101 LEU A C 1
ATOM 821 O O . LEU A 1 101 ? 8.178 -4.017 8.055 1.00 83.25 101 LEU A O 1
ATOM 825 N N . ASN A 1 102 ? 7.146 -4.347 10.025 1.00 86.69 102 ASN A N 1
ATOM 826 C CA . ASN A 1 102 ? 6.727 -5.720 9.720 1.00 86.69 102 ASN A CA 1
ATOM 827 C C . ASN A 1 102 ? 5.419 -5.770 8.904 1.00 86.69 102 ASN A C 1
ATOM 829 O O . ASN A 1 102 ? 4.709 -4.773 8.763 1.00 86.69 102 ASN A O 1
ATOM 833 N N . ASN A 1 103 ? 5.068 -6.960 8.405 1.00 83.38 103 ASN A N 1
ATOM 834 C CA . ASN A 1 103 ? 3.878 -7.179 7.571 1.00 83.38 103 ASN A CA 1
ATOM 835 C C . ASN A 1 103 ? 2.573 -6.702 8.229 1.00 83.38 103 ASN A C 1
ATOM 837 O O . ASN A 1 103 ? 1.749 -6.072 7.570 1.00 83.38 103 ASN A O 1
ATOM 841 N N . THR A 1 104 ? 2.400 -6.936 9.532 1.00 87.19 104 THR A N 1
ATOM 842 C CA . THR A 1 104 ? 1.210 -6.489 10.270 1.00 87.19 104 THR A CA 1
ATOM 843 C C . THR A 1 104 ? 1.143 -4.966 10.381 1.00 87.19 104 THR A C 1
ATOM 845 O O . THR A 1 104 ? 0.075 -4.377 10.242 1.00 87.19 104 THR A O 1
ATOM 848 N N . GLU A 1 105 ? 2.271 -4.302 10.632 1.00 88.56 105 GLU A N 1
ATOM 849 C CA . GLU A 1 105 ? 2.349 -2.839 10.705 1.00 88.56 105 GLU A CA 1
ATOM 850 C C . GLU A 1 105 ? 2.036 -2.195 9.356 1.00 88.56 105 GLU A C 1
ATOM 852 O O . GLU A 1 105 ? 1.274 -1.230 9.303 1.00 88.56 105 GLU A O 1
ATOM 857 N N . ARG A 1 106 ? 2.554 -2.774 8.268 1.00 84.44 106 ARG A N 1
ATOM 858 C CA . ARG A 1 106 ? 2.228 -2.366 6.896 1.00 84.44 106 ARG A CA 1
ATOM 859 C C . ARG A 1 106 ? 0.731 -2.514 6.630 1.00 84.44 106 ARG A C 1
ATOM 861 O O . ARG A 1 106 ? 0.079 -1.559 6.225 1.00 84.44 106 ARG A O 1
ATOM 868 N N . GLU A 1 107 ? 0.149 -3.666 6.938 1.00 86.19 107 GLU A N 1
ATOM 869 C CA . GLU A 1 107 ? -1.278 -3.910 6.717 1.00 86.19 107 GLU A CA 1
ATOM 870 C C . GLU A 1 107 ? -2.189 -2.970 7.525 1.00 86.19 107 GLU A C 1
ATOM 872 O O . GLU A 1 107 ? -3.133 -2.394 6.979 1.00 86.19 107 GLU A O 1
ATOM 877 N N . ILE A 1 108 ? -1.884 -2.742 8.805 1.00 89.31 108 ILE A N 1
ATOM 878 C CA . ILE A 1 108 ? -2.627 -1.786 9.639 1.00 89.31 108 ILE A CA 1
ATOM 879 C C . ILE A 1 108 ? -2.521 -0.372 9.067 1.00 89.31 108 ILE A C 1
ATOM 881 O O . ILE A 1 108 ? -3.521 0.347 9.013 1.00 89.31 108 ILE A O 1
ATOM 885 N N . LEU A 1 109 ? -1.332 0.026 8.619 1.00 84.31 109 LEU A N 1
ATOM 886 C CA . LEU A 1 109 ? -1.103 1.328 8.010 1.00 84.31 109 LEU A CA 1
ATOM 887 C C . LEU A 1 109 ? -1.913 1.496 6.719 1.00 84.31 109 LEU A C 1
ATOM 889 O O . LEU A 1 109 ? -2.569 2.524 6.560 1.00 84.31 109 LEU A O 1
ATOM 893 N N . TYR A 1 110 ? -1.975 0.476 5.858 1.00 80.81 110 TYR A N 1
ATOM 894 C CA . TYR A 1 110 ? -2.843 0.484 4.675 1.00 80.81 110 TYR A CA 1
ATOM 895 C C . TYR A 1 110 ? -4.312 0.692 5.043 1.00 80.81 110 TYR A C 1
ATOM 897 O O . TYR A 1 110 ? -4.978 1.595 4.532 1.00 80.81 110 TYR A O 1
ATOM 905 N N . LEU A 1 111 ? -4.833 -0.143 5.939 1.00 84.75 111 LEU A N 1
ATOM 906 C CA . LEU A 1 111 ? -6.256 -0.145 6.255 1.00 84.75 111 LEU A CA 1
ATOM 907 C C . LEU A 1 111 ? -6.687 1.155 6.940 1.00 84.75 111 LEU A C 1
ATOM 909 O O . LEU A 1 111 ? -7.718 1.731 6.585 1.00 84.75 111 LEU A O 1
ATOM 913 N N . TYR A 1 112 ? -5.883 1.634 7.887 1.00 85.06 112 TYR A N 1
ATOM 914 C CA . TYR A 1 112 ? -6.172 2.843 8.650 1.00 85.06 112 TYR A CA 1
ATOM 915 C C . TYR A 1 112 ? -6.005 4.109 7.815 1.00 85.06 112 TYR A C 1
ATOM 917 O O . TYR A 1 112 ? -6.854 4.997 7.851 1.00 85.06 112 TYR A O 1
ATOM 925 N N . PHE A 1 113 ? -4.915 4.201 7.058 1.00 75.56 113 PHE A N 1
ATOM 926 C CA . PHE A 1 113 ? -4.534 5.438 6.395 1.00 75.56 113 PHE A CA 1
ATOM 927 C C . PHE A 1 113 ? -5.100 5.555 4.984 1.00 75.56 113 PHE A C 1
ATOM 929 O O . PHE A 1 113 ? -5.734 6.555 4.648 1.00 75.56 113 PHE A O 1
ATOM 936 N N . ILE A 1 114 ? -4.875 4.529 4.161 1.00 69.31 114 ILE A N 1
ATOM 937 C CA . ILE A 1 114 ? -5.225 4.543 2.737 1.00 69.31 114 ILE A CA 1
ATOM 938 C C . ILE A 1 114 ? -6.713 4.275 2.572 1.00 69.31 114 ILE A C 1
ATOM 940 O O . ILE A 1 114 ? -7.436 5.065 1.971 1.00 69.31 114 ILE A O 1
ATOM 944 N N . LYS A 1 115 ? -7.197 3.173 3.152 1.00 77.44 115 LYS A N 1
ATOM 945 C CA . LYS A 1 115 ? -8.610 2.789 3.041 1.00 77.44 115 LYS A CA 1
ATOM 946 C C . LYS A 1 115 ? -9.516 3.536 4.020 1.00 77.44 115 LYS A C 1
ATOM 948 O O . LYS A 1 115 ? -10.728 3.345 3.960 1.00 77.44 115 LYS A O 1
ATOM 953 N N . ARG A 1 116 ? -8.947 4.374 4.899 1.00 79.31 116 ARG A N 1
ATOM 954 C CA . ARG A 1 116 ? -9.661 5.175 5.912 1.00 79.31 116 ARG A CA 1
ATOM 955 C C . ARG A 1 116 ? -10.666 4.348 6.727 1.00 79.31 116 ARG A C 1
ATOM 957 O O . ARG A 1 116 ? -11.725 4.844 7.110 1.00 79.31 116 ARG A O 1
ATOM 964 N N . ARG A 1 117 ? -10.349 3.072 6.976 1.00 86.94 117 ARG A N 1
ATOM 965 C CA . ARG A 1 117 ? -11.217 2.146 7.713 1.00 86.94 117 ARG A CA 1
ATOM 966 C C . ARG A 1 117 ? -11.228 2.507 9.191 1.00 86.94 117 ARG A C 1
ATOM 968 O O . ARG A 1 117 ? -10.208 2.893 9.766 1.00 86.94 117 ARG A O 1
ATOM 975 N N . LYS A 1 118 ? -12.379 2.330 9.839 1.00 92.19 118 LYS A N 1
ATOM 976 C CA . LYS A 1 118 ? -12.488 2.518 11.293 1.00 92.19 118 LYS 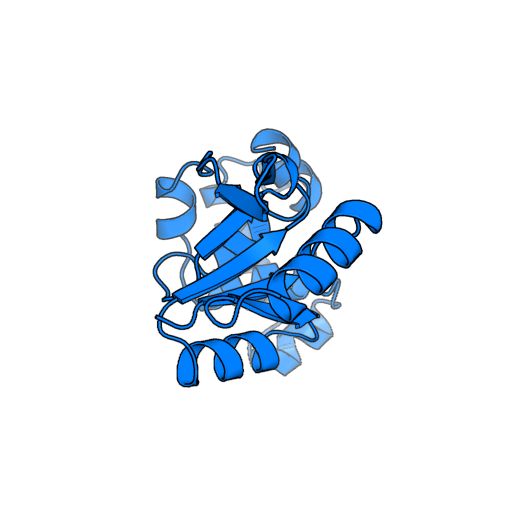A CA 1
ATOM 977 C C . LYS A 1 118 ? -11.721 1.407 12.010 1.00 92.19 118 LYS A C 1
ATOM 979 O O . LYS A 1 118 ? -11.739 0.265 11.569 1.00 92.19 118 LYS A O 1
ATOM 984 N N . ILE A 1 119 ? -11.126 1.687 13.172 1.00 93.25 119 ILE A N 1
ATOM 985 C CA . ILE A 1 119 ? -10.321 0.695 13.918 1.00 93.25 119 ILE A CA 1
ATOM 986 C C . ILE A 1 119 ? -11.101 -0.599 14.219 1.00 93.25 119 ILE A C 1
ATOM 988 O O . ILE A 1 119 ? -10.533 -1.686 14.145 1.00 93.25 119 ILE A O 1
ATOM 992 N N . LYS A 1 120 ? -12.412 -0.507 14.479 1.00 93.81 120 LYS A N 1
ATOM 993 C CA . LYS A 1 120 ? -13.281 -1.686 14.651 1.00 93.81 120 LYS A CA 1
ATOM 994 C C . LYS A 1 120 ? -13.360 -2.561 13.391 1.00 93.81 120 LYS A C 1
ATOM 996 O O . LYS A 1 120 ? -13.434 -3.776 13.507 1.00 93.81 120 LYS A O 1
ATOM 1001 N N . GLU A 1 121 ? -13.338 -1.967 12.200 1.00 94.50 121 GLU A N 1
ATOM 1002 C CA . GLU A 1 121 ? -13.312 -2.705 10.928 1.00 94.50 121 GLU A CA 1
ATOM 1003 C C . GLU A 1 121 ? -11.942 -3.347 10.703 1.00 94.50 121 GLU A C 1
ATOM 1005 O O . GLU A 1 121 ? -11.865 -4.515 10.346 1.00 94.50 121 GLU A O 1
ATOM 1010 N N . ILE A 1 122 ? -10.860 -2.620 10.996 1.00 93.06 122 ILE A N 1
ATOM 1011 C CA . ILE A 1 122 ? -9.487 -3.143 10.913 1.00 93.06 122 ILE A CA 1
ATOM 1012 C C . ILE A 1 122 ? -9.314 -4.350 11.838 1.00 93.06 122 ILE A C 1
ATOM 1014 O O . ILE A 1 122 ? -8.704 -5.339 11.445 1.00 93.06 122 ILE A O 1
ATOM 1018 N N . SER A 1 123 ? -9.892 -4.297 13.040 1.00 95.31 123 SER A N 1
ATOM 1019 C CA . SER A 1 123 ? -9.903 -5.408 14.001 1.00 95.31 123 SER A CA 1
ATOM 1020 C C . SER A 1 123 ? -10.517 -6.672 13.412 1.00 95.31 123 SER A C 1
ATOM 1022 O O . SER A 1 123 ? -9.939 -7.747 13.548 1.00 95.31 123 SER A O 1
ATOM 1024 N N . LYS A 1 124 ? -11.626 -6.535 12.678 1.00 94.81 124 LYS A N 1
ATOM 1025 C CA . LYS A 1 124 ? -12.260 -7.657 11.979 1.00 94.81 124 LYS A CA 1
ATOM 1026 C C . LYS A 1 124 ? -11.404 -8.171 10.820 1.00 94.81 124 LYS A C 1
ATOM 1028 O O . LYS A 1 124 ? -11.225 -9.373 10.711 1.00 94.81 124 LYS A O 1
ATOM 1033 N N . ILE A 1 125 ? -10.859 -7.274 9.993 1.00 90.88 125 ILE A N 1
ATOM 1034 C CA . ILE A 1 125 ? -10.063 -7.641 8.806 1.00 90.88 125 ILE A CA 1
ATOM 1035 C C . ILE A 1 125 ? -8.759 -8.348 9.197 1.00 90.88 125 ILE A C 1
ATOM 1037 O O . ILE A 1 125 ?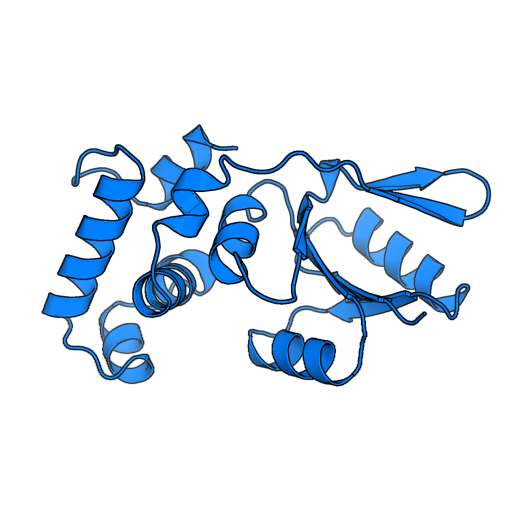 -8.373 -9.321 8.566 1.00 90.88 125 ILE A O 1
ATOM 1041 N N . THR A 1 126 ? -8.078 -7.853 10.230 1.00 90.31 126 THR A N 1
ATOM 1042 C CA . THR A 1 126 ? -6.760 -8.360 10.659 1.00 90.31 126 THR A CA 1
ATOM 1043 C C . THR A 1 126 ? -6.846 -9.455 11.723 1.00 90.31 126 THR A C 1
ATOM 1045 O O . THR A 1 126 ? -5.816 -9.973 12.145 1.00 90.31 126 THR A O 1
ATOM 1048 N N . CYS A 1 127 ? -8.051 -9.767 12.215 1.00 93.31 127 CYS A N 1
ATOM 1049 C CA . CYS A 1 127 ? -8.284 -10.643 13.369 1.00 93.31 127 CYS A CA 1
ATOM 1050 C C . CYS A 1 127 ? -7.514 -10.226 14.645 1.00 93.31 127 CYS A C 1
ATOM 1052 O O . CYS A 1 127 ? -7.258 -11.043 15.528 1.00 93.31 127 CYS A O 1
ATOM 1054 N N . LEU A 1 128 ? -7.136 -8.948 14.769 1.00 94.62 128 LEU A N 1
ATOM 1055 C CA . LEU A 1 128 ? -6.448 -8.397 15.940 1.00 94.62 128 LEU A CA 1
ATOM 1056 C C . LEU A 1 128 ? -7.425 -7.675 16.863 1.00 94.62 128 LEU A C 1
ATOM 1058 O O . LEU A 1 128 ? -8.387 -7.060 16.406 1.00 94.62 128 LEU A O 1
ATOM 1062 N N . SER A 1 129 ? -7.140 -7.650 18.166 1.00 96.62 129 SER A N 1
ATOM 1063 C CA . SER A 1 129 ? -7.903 -6.817 19.098 1.00 96.62 129 SER A CA 1
ATOM 1064 C C . SER A 1 129 ? -7.708 -5.323 18.807 1.00 96.62 129 SER A C 1
ATOM 1066 O O . SER A 1 129 ? -6.650 -4.876 18.353 1.00 96.62 129 SER A O 1
ATOM 1068 N N . VAL A 1 130 ? -8.722 -4.523 19.140 1.00 96.69 130 VAL A N 1
ATOM 1069 C CA . VAL A 1 130 ? -8.677 -3.056 19.024 1.00 96.69 130 VAL A CA 1
ATOM 1070 C C . VAL A 1 130 ? -7.468 -2.471 19.766 1.00 96.69 130 VAL A C 1
ATOM 1072 O O . VAL A 1 130 ? -6.761 -1.625 19.219 1.00 96.69 130 VAL A O 1
ATOM 1075 N N . SER A 1 131 ? -7.176 -2.957 20.978 1.00 95.31 131 SER A N 1
ATOM 1076 C CA . SER A 1 131 ? -6.015 -2.522 21.767 1.00 95.31 131 SER A CA 1
ATOM 1077 C C . SER A 1 131 ? -4.689 -2.816 21.061 1.00 95.31 131 SER A C 1
ATOM 1079 O O . SER A 1 131 ? -3.804 -1.959 21.021 1.00 95.31 131 SER A O 1
ATOM 1081 N N . LYS A 1 132 ? -4.567 -3.989 20.431 1.00 95.62 132 LYS A N 1
ATOM 1082 C CA . LYS A 1 132 ? -3.374 -4.382 19.675 1.00 95.62 132 LYS A CA 1
ATOM 1083 C C . LYS A 1 132 ? -3.186 -3.521 18.426 1.00 95.62 132 LYS A C 1
ATOM 1085 O O . LYS A 1 132 ? -2.053 -3.167 18.111 1.00 95.62 132 LYS A O 1
ATOM 1090 N N . ILE A 1 133 ? -4.268 -3.100 17.769 1.00 94.75 133 ILE A N 1
ATOM 1091 C CA . ILE A 1 133 ? -4.198 -2.145 16.650 1.00 94.75 133 ILE A CA 1
ATOM 1092 C C . ILE A 1 133 ? -3.698 -0.777 17.119 1.00 94.75 133 ILE A C 1
ATOM 1094 O O . ILE A 1 133 ? -2.770 -0.240 16.516 1.00 94.75 133 ILE A O 1
ATOM 1098 N N . TYR A 1 134 ? -4.244 -0.229 18.211 1.00 92.62 134 TYR A N 1
ATOM 1099 C CA . TYR A 1 134 ? -3.755 1.037 18.775 1.00 92.62 134 TYR A CA 1
ATOM 1100 C C . TYR A 1 134 ? -2.274 0.965 19.152 1.00 92.62 134 TYR A C 1
ATOM 1102 O O . TYR A 1 134 ? -1.507 1.877 18.833 1.00 92.62 134 TYR A O 1
ATOM 1110 N N . TYR A 1 135 ? -1.855 -0.137 19.776 1.00 93.50 135 TYR A N 1
ATOM 1111 C CA . TYR A 1 135 ? -0.454 -0.379 20.097 1.00 93.50 135 TYR A CA 1
ATOM 1112 C C . TYR A 1 135 ? 0.426 -0.384 18.838 1.00 93.50 135 TYR A C 1
ATOM 1114 O O . TYR A 1 135 ? 1.444 0.305 18.798 1.00 93.50 135 TYR A O 1
ATOM 1122 N N . ARG A 1 136 ? 0.021 -1.089 17.774 1.00 92.38 136 ARG A N 1
ATOM 1123 C CA . ARG A 1 136 ? 0.774 -1.116 16.510 1.00 92.38 136 ARG A CA 1
ATOM 1124 C C . ARG A 1 136 ? 0.833 0.249 15.833 1.00 92.38 136 ARG A C 1
ATOM 1126 O O . ARG A 1 136 ? 1.905 0.643 15.391 1.00 92.38 136 ARG A O 1
ATOM 1133 N N . ILE A 1 137 ? -0.261 1.011 15.832 1.00 89.56 137 ILE A N 1
ATOM 1134 C CA . ILE A 1 137 ? -0.271 2.402 15.351 1.00 89.56 137 ILE A CA 1
ATOM 1135 C C . ILE A 1 137 ? 0.747 3.248 16.124 1.00 89.56 137 ILE A C 1
ATOM 1137 O O . ILE A 1 137 ? 1.489 4.017 15.514 1.00 89.56 137 ILE A O 1
ATOM 1141 N N . ARG A 1 138 ? 0.827 3.095 17.451 1.00 89.12 138 ARG A N 1
ATOM 1142 C CA . ARG A 1 138 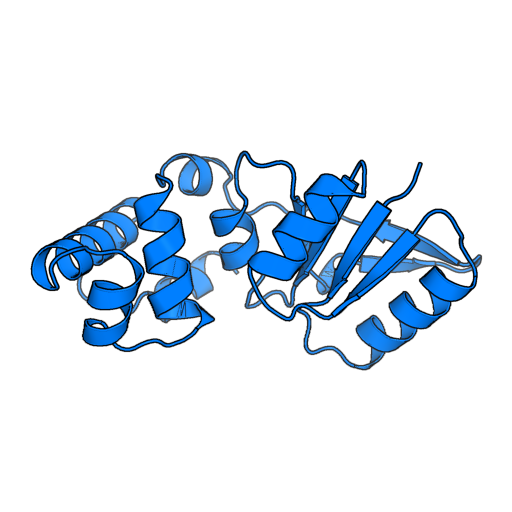? 1.834 3.783 18.272 1.00 89.12 138 ARG A CA 1
ATOM 1143 C C . ARG A 1 138 ? 3.257 3.375 17.883 1.00 89.12 138 ARG A C 1
ATOM 1145 O O . ARG A 1 138 ? 4.097 4.254 17.728 1.00 89.12 138 ARG A O 1
ATOM 1152 N N . MET A 1 139 ? 3.521 2.080 17.702 1.00 90.06 139 MET A N 1
ATOM 1153 C CA . MET A 1 139 ? 4.846 1.589 17.296 1.00 90.06 139 MET A CA 1
ATOM 1154 C C . MET A 1 139 ? 5.266 2.136 15.933 1.00 90.06 139 MET A C 1
ATOM 1156 O O . MET A 1 139 ? 6.405 2.560 15.777 1.00 90.06 139 MET A O 1
ATOM 1160 N N . ILE A 1 140 ? 4.336 2.198 14.975 1.00 85.88 140 ILE A N 1
ATOM 1161 C CA . ILE A 1 140 ? 4.581 2.826 13.675 1.00 85.88 140 ILE A CA 1
ATOM 1162 C C . ILE A 1 140 ? 5.002 4.281 13.890 1.00 85.88 140 ILE A C 1
ATOM 1164 O O . ILE A 1 140 ? 6.082 4.651 13.462 1.00 85.88 140 ILE A O 1
ATOM 1168 N N . LYS A 1 141 ? 4.236 5.097 14.626 1.00 84.12 141 LYS A N 1
ATOM 1169 C CA . LYS A 1 141 ? 4.612 6.507 14.867 1.00 84.12 141 LYS A CA 1
ATOM 1170 C C . LYS A 1 141 ? 6.025 6.666 15.449 1.00 84.12 141 LYS A C 1
ATOM 1172 O O . LYS A 1 141 ? 6.760 7.535 14.998 1.00 84.12 141 LYS A O 1
ATOM 1177 N N . ILE A 1 142 ? 6.416 5.807 16.393 1.00 84.56 142 ILE A N 1
ATOM 1178 C CA . ILE A 1 142 ? 7.760 5.836 16.993 1.00 84.56 142 ILE A CA 1
ATOM 1179 C C . ILE A 1 142 ? 8.846 5.545 15.948 1.00 84.56 142 ILE A C 1
ATOM 1181 O O . ILE A 1 142 ? 9.847 6.251 15.906 1.0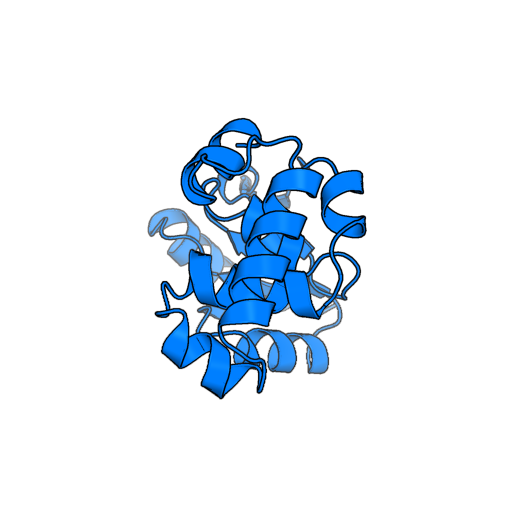0 84.56 142 ILE A O 1
ATOM 1185 N N . LYS A 1 143 ? 8.640 4.556 15.067 1.00 83.62 143 LYS A N 1
ATOM 1186 C CA . LYS A 1 143 ? 9.584 4.236 13.976 1.00 83.62 143 LYS A CA 1
ATOM 1187 C C . LYS A 1 143 ? 9.731 5.372 12.959 1.00 83.62 143 LYS A C 1
ATOM 1189 O O . LYS A 1 143 ? 10.762 5.486 12.312 1.00 83.62 143 LYS A O 1
ATOM 1194 N N . PHE A 1 144 ? 8.720 6.230 12.862 1.00 76.31 144 PHE A N 1
ATOM 1195 C CA . PHE A 1 144 ? 8.733 7.468 12.080 1.00 76.31 144 PHE A CA 1
ATOM 1196 C C . PHE A 1 144 ? 9.306 8.670 12.854 1.00 76.31 144 PHE A C 1
ATOM 1198 O O . PHE A 1 144 ? 9.109 9.810 12.445 1.00 76.31 144 PHE A O 1
ATOM 1205 N N . GLY A 1 145 ? 9.961 8.448 14.001 1.00 73.00 145 GLY A N 1
ATOM 1206 C CA . GLY A 1 145 ? 10.573 9.513 14.802 1.00 73.00 145 GLY A CA 1
ATOM 1207 C C . GLY A 1 145 ? 9.568 10.515 15.376 1.00 73.00 145 GLY A C 1
ATOM 1208 O O . GLY A 1 145 ? 9.928 11.648 15.682 1.00 73.00 145 GLY A O 1
ATOM 1209 N N . ALA A 1 146 ? 8.295 10.131 15.490 1.00 69.81 146 ALA A N 1
ATOM 1210 C CA . ALA A 1 146 ? 7.225 11.048 15.836 1.00 69.81 146 ALA A CA 1
ATOM 1211 C C . ALA A 1 146 ? 6.730 10.904 17.272 1.00 69.81 146 ALA A C 1
ATOM 1213 O O . ALA A 1 146 ? 6.541 9.799 17.789 1.00 69.81 146 ALA A O 1
ATOM 1214 N N . GLU A 1 147 ? 6.361 12.039 17.865 1.00 67.81 147 GLU A N 1
ATOM 1215 C CA . GLU A 1 147 ? 5.568 12.061 19.089 1.00 67.81 147 GLU A CA 1
ATOM 1216 C C . GLU A 1 147 ? 4.226 11.341 18.888 1.00 67.81 147 GLU A C 1
ATOM 1218 O O . GLU A 1 147 ? 3.518 11.523 17.891 1.00 67.81 147 GLU A O 1
ATOM 1223 N N . THR A 1 148 ? 3.843 10.523 19.871 1.00 62.88 148 THR A N 1
ATOM 1224 C CA . THR A 1 148 ? 2.673 9.629 19.782 1.00 62.88 148 THR A CA 1
ATOM 1225 C C . THR A 1 148 ? 1.331 10.356 19.591 1.00 62.88 148 THR A C 1
ATOM 1227 O O . THR A 1 148 ? 0.355 9.741 19.141 1.00 62.88 148 THR A O 1
ATOM 1230 N N . THR A 1 149 ? 1.295 11.665 19.855 1.00 65.00 149 THR A N 1
ATOM 1231 C CA . THR A 1 149 ? 0.154 12.582 19.713 1.00 65.00 149 THR A CA 1
ATOM 1232 C C . THR A 1 149 ? -0.119 12.987 18.261 1.00 65.00 149 THR A C 1
ATOM 1234 O O . THR A 1 149 ? -1.274 13.216 17.896 1.00 65.00 149 THR A O 1
ATOM 1237 N N . ARG A 1 150 ? 0.897 13.011 17.386 1.00 62.84 150 ARG A N 1
ATOM 1238 C CA . ARG A 1 150 ? 0.730 13.444 15.989 1.00 62.84 150 ARG A CA 1
ATOM 1239 C C . ARG A 1 150 ? -0.123 12.457 15.194 1.00 62.84 150 ARG A C 1
ATOM 1241 O O . ARG A 1 150 ? -0.004 11.233 15.327 1.00 62.84 150 ARG A O 1
ATOM 1248 N N . LYS A 1 151 ? -1.014 12.975 14.344 1.00 69.50 151 LYS A N 1
ATOM 1249 C CA . LYS A 1 151 ? -1.787 12.146 13.406 1.00 69.50 151 LYS A CA 1
ATOM 1250 C C . LYS A 1 151 ? -0.830 11.571 12.361 1.00 69.50 151 LYS A C 1
ATOM 1252 O O . LYS A 1 151 ? -0.054 12.323 11.785 1.00 69.50 151 LYS A O 1
ATOM 1257 N N . LEU A 1 152 ? -0.935 10.270 12.074 1.00 66.94 152 LEU A N 1
ATOM 1258 C CA . LEU A 1 152 ? -0.154 9.606 11.019 1.00 66.94 152 LEU A CA 1
ATOM 1259 C C . LEU A 1 152 ? -0.138 10.416 9.704 1.00 66.94 152 LEU A C 1
ATOM 1261 O O . LEU A 1 152 ? 0.946 10.593 9.165 1.00 66.94 152 LEU A O 1
ATOM 1265 N N . PRO A 1 153 ? -1.266 10.991 9.223 1.00 62.91 153 PRO A N 1
ATOM 1266 C CA . PRO A 1 153 ? -1.277 11.842 8.022 1.00 62.91 153 PRO A CA 1
ATOM 1267 C C . PRO A 1 153 ? -0.322 13.022 8.018 1.00 62.91 153 PRO A C 1
ATOM 1269 O O . PRO A 1 153 ? 0.173 13.401 6.964 1.00 62.91 153 PRO A O 1
ATOM 1272 N N . ILE A 1 154 ? -0.048 13.586 9.187 1.00 63.75 154 ILE A N 1
ATOM 1273 C CA . ILE A 1 154 ? 0.875 14.707 9.329 1.00 63.75 154 ILE A CA 1
ATOM 1274 C C . ILE A 1 154 ? 2.322 14.210 9.241 1.00 63.75 154 ILE A C 1
ATOM 1276 O O . ILE A 1 154 ? 3.163 14.908 8.698 1.00 63.75 154 ILE A O 1
ATOM 1280 N N . LEU A 1 155 ? 2.604 12.993 9.716 1.00 62.59 155 LEU A N 1
ATOM 1281 C CA . LEU A 1 155 ? 3.957 12.430 9.722 1.00 62.59 155 LEU A CA 1
ATOM 1282 C C . LEU A 1 155 ? 4.485 12.172 8.319 1.00 62.59 155 LEU A C 1
ATOM 1284 O O . LEU A 1 155 ? 5.643 12.456 8.051 1.00 62.59 155 LEU A O 1
ATOM 1288 N N . PHE A 1 156 ? 3.632 11.696 7.412 1.00 60.88 156 PHE A N 1
ATOM 1289 C CA . PHE A 1 156 ? 4.057 11.448 6.036 1.00 60.88 156 PHE A CA 1
ATOM 1290 C C . PHE A 1 156 ? 4.365 12.730 5.270 1.00 60.88 156 PHE A C 1
ATOM 1292 O O . PHE A 1 156 ? 5.239 12.693 4.423 1.00 60.88 156 PHE A O 1
ATOM 1299 N N . ARG A 1 157 ? 3.755 13.875 5.615 1.00 59.06 157 ARG A N 1
ATOM 1300 C CA . ARG A 1 157 ? 4.107 15.168 4.998 1.00 59.06 157 ARG A CA 1
ATOM 1301 C C . ARG A 1 157 ? 5.545 15.612 5.264 1.00 59.06 157 ARG A C 1
ATOM 1303 O O . ARG A 1 157 ? 6.021 16.470 4.548 1.00 59.06 157 ARG A O 1
ATOM 1310 N N . CYS A 1 158 ? 6.212 15.083 6.289 1.00 51.94 158 CYS A N 1
ATOM 1311 C CA . CYS A 1 158 ? 7.617 15.400 6.562 1.00 51.94 158 CYS A CA 1
ATOM 1312 C C . CYS A 1 158 ? 8.597 14.583 5.700 1.00 51.94 158 CYS A C 1
ATOM 1314 O O . CYS A 1 158 ? 9.789 14.863 5.726 1.00 51.94 158 CYS A O 1
ATOM 1316 N N . TYR A 1 159 ? 8.105 13.562 4.991 1.00 51.56 159 TYR A N 1
ATOM 1317 C CA . TYR A 1 159 ? 8.878 12.694 4.096 1.00 51.56 159 TYR A CA 1
ATOM 1318 C C . TYR A 1 159 ? 8.436 12.825 2.624 1.00 51.56 159 TYR A C 1
ATOM 1320 O O . TYR A 1 159 ? 8.842 12.005 1.801 1.00 51.56 159 TYR A O 1
ATOM 1328 N N . LEU A 1 160 ? 7.565 13.800 2.341 1.00 45.19 160 LEU A N 1
ATOM 1329 C CA . LEU A 1 160 ? 7.060 14.217 1.030 1.00 45.19 160 LEU A CA 1
ATOM 1330 C C . LEU A 1 160 ? 7.651 15.590 0.711 1.00 45.19 160 LEU A C 1
ATOM 1332 O O . LEU A 1 160 ? 7.949 15.830 -0.474 1.00 45.19 160 LEU A O 1
#

InterPro domains:
  IPR013324 RNA polymerase sigma factor, region 3/4-like [SSF88659] (95-142)

pLDDT: mean 79.17, std 11.84, range [45.19, 96.69]

Organism: Escherichia coli O25b:H4 (NCBI:txid941280)

Sequence (160 aa):
MTVALIMVTKDFYLKNGLLYFSSQDEEYKCFEFSGRASVYEAVQQYNHVYMICDNSNYFLYSLLFSGGPVKCICADNISIHYGNRLSIDYTYPPEQILRSLNNTEREILYLYFIKRRKIKEISKITCLSVSKIYYRIRMIKIKFGAETTRKLPILFRCYL

Secondary structure (DSSP, 8-state):
--EEEEE----HHHHHHHHHHHHH-TTEEEEE---HHHHHHHHHH-SEEEEEE-HHHHHHHHHHTTTSSEEEEEGGGEEEETTTEEEE------HHHHHH--HHHHHHHIIIIIS---HHHHHHHHT--HHHHHHHHHHHHHHTT--TTS-HHHHHTT--